Protein AF-A0AAF0UR43-F1 (afdb_monomer)

Sequence (78 aa):
MIYCDASSVSLSYLLMQRGKVITYASRQLKVHEKNYPTHDLEPAVVVFELHIWRHYLYGVHVDVFTDHKSLQYIFTQK

Radius of gyration: 12.8 Å; Cα contacts (8 Å, |Δi|>4): 89; chains: 1; bounding box: 33×21×32 Å

Solvent-accessible surface area (backbone atoms only — not comparable to full-atom values): 4737 Å² total; per-residue (Å²): 62,34,42,43,49,80,52,91,61,33,37,39,38,37,37,32,55,96,92,38,77,77,49,74,51,70,47,70,54,49,79,73,58,56,72,51,58,70,78,67,46,52,61,52,51,55,54,50,49,50,60,72,40,44,84,75,46,67,95,50,94,68,54,78,45,63,81,58,75,70,63,58,50,71,79,61,64,123

Organism: Solanum verrucosum (NCBI:txid315347)

pLDDT: mean 71.76, std 10.55, range [38.88, 83.31]

Mean predicted aligned error: 8.35 Å

Foldseek 3Di:
DKEWEDDLFKIKIWDDDPNDTPDIDMDTQDPVSSPDDPLVVVVVNVVVVCVVCVVVPVPPDDDYDYPDPSVVVVVVDD

Structure (mmCIF, N/CA/C/O backbone):
data_AF-A0AAF0UR43-F1
#
_entry.id   AF-A0AAF0UR43-F1
#
loop_
_atom_site.group_PDB
_atom_site.id
_atom_site.type_symbol
_atom_site.label_atom_id
_atom_site.label_alt_id
_atom_site.label_comp_id
_atom_site.label_asym_id
_atom_site.label_entity_id
_atom_site.label_seq_id
_atom_site.pdbx_PDB_ins_code
_atom_site.Cartn_x
_atom_site.Cartn_y
_atom_site.Cartn_z
_atom_site.occupancy
_atom_site.B_iso_or_equiv
_atom_site.auth_seq_id
_atom_site.auth_comp_id
_atom_site.auth_asym_id
_atom_site.auth_atom_id
_atom_site.pdbx_PDB_model_num
ATOM 1 N N . MET A 1 1 ? -9.252 3.927 6.062 1.00 75.31 1 MET A N 1
ATOM 2 C CA . MET A 1 1 ? -8.602 4.881 5.152 1.00 75.31 1 MET A CA 1
ATOM 3 C C . MET A 1 1 ? -7.201 4.383 4.898 1.00 75.31 1 MET A C 1
ATOM 5 O O . MET A 1 1 ? -6.382 4.381 5.805 1.00 75.31 1 MET A O 1
ATOM 9 N N . ILE A 1 2 ? -6.965 3.876 3.705 1.00 77.12 2 ILE A N 1
ATOM 10 C CA . ILE A 1 2 ? -5.642 3.542 3.201 1.00 77.12 2 ILE A CA 1
ATOM 11 C C . ILE A 1 2 ? -5.153 4.745 2.402 1.00 77.12 2 ILE A C 1
ATOM 13 O O . ILE A 1 2 ? -5.920 5.271 1.604 1.00 77.12 2 ILE A O 1
ATOM 17 N N . TYR A 1 3 ? -3.915 5.171 2.617 1.00 78.56 3 TYR A N 1
ATOM 18 C CA . TYR A 1 3 ? -3.241 6.173 1.802 1.00 78.56 3 TYR A CA 1
ATOM 19 C C . TYR A 1 3 ? -2.102 5.508 1.057 1.00 78.56 3 TYR A C 1
ATOM 21 O O . TYR A 1 3 ? -1.213 4.936 1.687 1.00 78.56 3 TYR A O 1
ATOM 29 N N . CYS A 1 4 ? -2.134 5.611 -0.262 1.00 75.12 4 CYS A N 1
ATOM 30 C CA . CYS A 1 4 ? -1.159 4.994 -1.135 1.00 75.12 4 CYS A CA 1
ATOM 31 C C . CYS A 1 4 ? -0.393 6.078 -1.900 1.00 75.12 4 CYS A C 1
ATOM 33 O O . CYS A 1 4 ? -1.002 6.880 -2.611 1.00 75.12 4 CYS A O 1
ATOM 35 N N . ASP A 1 5 ? 0.930 6.089 -1.746 1.00 73.25 5 ASP A N 1
ATOM 36 C CA . ASP A 1 5 ? 1.848 6.985 -2.450 1.00 73.25 5 ASP A CA 1
ATOM 37 C C . ASP A 1 5 ? 2.819 6.154 -3.290 1.00 73.25 5 ASP A C 1
ATOM 39 O O . ASP A 1 5 ? 3.455 5.210 -2.805 1.00 73.25 5 ASP A O 1
ATOM 43 N N . ALA A 1 6 ? 2.905 6.482 -4.574 1.00 71.94 6 ALA A N 1
ATOM 44 C CA . ALA A 1 6 ? 3.756 5.792 -5.523 1.00 71.94 6 ALA A CA 1
ATOM 45 C C . ALA A 1 6 ? 4.752 6.785 -6.114 1.00 71.94 6 ALA A C 1
ATOM 47 O O . ALA A 1 6 ? 4.381 7.797 -6.700 1.00 71.94 6 ALA A O 1
ATOM 48 N N . SER A 1 7 ? 6.034 6.464 -5.991 1.00 72.06 7 SER A N 1
ATOM 49 C CA . SER A 1 7 ? 7.114 7.195 -6.638 1.00 72.06 7 SER A CA 1
ATOM 50 C C . SER A 1 7 ? 7.878 6.265 -7.575 1.00 72.06 7 SER A C 1
ATOM 52 O O . SER A 1 7 ? 7.845 5.044 -7.426 1.00 72.06 7 SER A O 1
ATOM 54 N N . SER A 1 8 ? 8.642 6.830 -8.509 1.00 69.38 8 SER A N 1
ATOM 55 C CA . SER A 1 8 ? 9.479 6.084 -9.467 1.00 69.38 8 SER A CA 1
ATOM 56 C C . SER A 1 8 ? 10.569 5.224 -8.806 1.00 69.38 8 SER A C 1
ATOM 58 O O . SER A 1 8 ? 11.211 4.395 -9.453 1.00 69.38 8 SER A O 1
ATOM 60 N N . VAL A 1 9 ? 10.791 5.405 -7.502 1.00 70.94 9 VAL A N 1
ATOM 61 C CA . VAL A 1 9 ? 11.805 4.690 -6.719 1.00 70.94 9 VAL A CA 1
ATOM 62 C C . VAL A 1 9 ? 11.188 3.717 -5.711 1.00 70.94 9 VAL A C 1
ATOM 64 O O . VAL A 1 9 ? 11.748 2.644 -5.465 1.00 70.94 9 VAL A O 1
ATOM 67 N N . SER A 1 10 ? 10.045 4.064 -5.128 1.00 76.94 10 SER A N 1
ATOM 68 C CA . SER A 1 10 ? 9.468 3.353 -3.991 1.00 76.94 10 SER A CA 1
ATOM 69 C C . SER A 1 10 ? 7.967 3.565 -3.893 1.00 76.94 10 SER A C 1
ATOM 71 O O . SER A 1 10 ? 7.446 4.605 -4.280 1.00 76.94 10 SER A O 1
ATOM 73 N N . LEU A 1 11 ? 7.306 2.577 -3.308 1.00 77.25 11 LEU A N 1
ATOM 74 C CA . LEU A 1 11 ? 5.892 2.557 -2.985 1.00 77.25 11 LEU A CA 1
ATOM 75 C C . LEU A 1 11 ? 5.742 2.651 -1.471 1.00 77.25 11 LEU A C 1
ATOM 77 O O . LEU A 1 11 ? 6.450 1.955 -0.740 1.00 77.25 11 LEU A O 1
ATOM 81 N N . SER A 1 12 ? 4.827 3.489 -1.009 1.00 81.75 12 SER A N 1
ATOM 82 C CA . SER A 1 12 ? 4.524 3.660 0.407 1.00 81.75 12 SER A CA 1
ATOM 83 C C . SER A 1 12 ? 3.026 3.574 0.637 1.00 81.75 12 SER A C 1
ATOM 85 O O . SER A 1 12 ? 2.231 4.048 -0.172 1.00 81.75 12 SER A O 1
ATOM 87 N N . TYR A 1 13 ? 2.652 2.999 1.773 1.00 79.50 13 TYR A N 1
ATOM 88 C CA . TYR A 1 13 ? 1.265 2.804 2.151 1.00 79.50 13 TYR A CA 1
ATOM 89 C C . TYR A 1 13 ? 1.060 3.040 3.641 1.00 79.50 13 TYR A C 1
ATOM 91 O O . TYR A 1 13 ? 1.881 2.657 4.482 1.00 79.50 13 TYR A O 1
ATOM 99 N N . LEU A 1 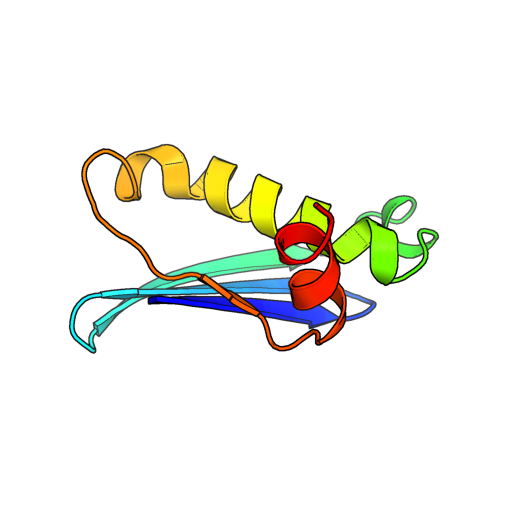14 ? -0.060 3.667 3.971 1.00 83.00 14 LEU A N 1
ATOM 100 C CA . LEU A 1 14 ? -0.409 4.031 5.332 1.00 83.00 14 LEU A CA 1
ATOM 101 C C . LEU A 1 14 ? -1.867 3.683 5.608 1.00 83.00 14 LEU A C 1
ATOM 103 O O . LEU A 1 14 ? -2.787 4.230 5.004 1.00 83.00 14 LEU A O 1
ATOM 107 N N . LEU A 1 15 ? -2.078 2.792 6.574 1.00 81.88 15 LEU A N 1
ATOM 108 C CA . LEU A 1 15 ? -3.406 2.396 7.012 1.00 81.88 15 LEU A CA 1
ATOM 109 C C . LEU A 1 15 ? -3.806 3.214 8.240 1.00 81.88 15 LEU A C 1
ATOM 111 O O . LEU A 1 15 ? -3.220 3.104 9.319 1.00 81.88 15 LEU A O 1
ATOM 115 N N . MET A 1 16 ? -4.860 4.003 8.077 1.00 82.31 16 MET A N 1
ATOM 116 C CA . MET A 1 16 ? -5.533 4.753 9.127 1.00 82.31 16 MET A CA 1
ATOM 117 C C . MET A 1 16 ? -6.950 4.227 9.357 1.00 82.31 16 MET A C 1
ATOM 119 O O . MET A 1 16 ? -7.760 4.091 8.434 1.00 82.31 16 MET A O 1
ATOM 123 N N . GLN A 1 17 ? -7.291 4.009 10.622 1.00 80.06 17 GLN A N 1
ATOM 124 C CA . GLN A 1 17 ? -8.640 3.653 11.050 1.00 80.06 17 GLN A CA 1
ATOM 125 C C . GLN A 1 17 ? -9.075 4.589 12.175 1.00 80.06 17 GLN A C 1
ATOM 127 O O . GLN A 1 17 ? -8.354 4.768 13.154 1.00 80.06 17 GLN A O 1
ATOM 132 N N . ARG A 1 18 ? -10.260 5.201 12.034 1.00 83.31 18 ARG A N 1
ATOM 133 C CA . ARG A 1 18 ? -10.840 6.126 13.031 1.00 83.31 18 ARG A CA 1
ATOM 134 C C . ARG A 1 18 ? -9.866 7.231 13.487 1.00 83.31 18 ARG A C 1
ATOM 136 O O . ARG A 1 18 ? -9.791 7.546 14.668 1.00 83.31 18 ARG A O 1
ATOM 143 N N . GLY A 1 19 ? -9.089 7.787 12.554 1.00 82.12 19 GLY A N 1
ATOM 144 C CA . GLY A 1 19 ? -8.121 8.856 12.840 1.00 82.12 19 GLY A CA 1
ATOM 145 C C . GLY A 1 19 ? -6.815 8.400 13.502 1.00 82.12 19 GLY A C 1
ATOM 146 O O . GLY A 1 19 ? -5.979 9.241 13.814 1.00 82.12 19 GLY A O 1
ATOM 147 N N . LYS A 1 20 ? -6.601 7.090 13.694 1.00 81.56 20 LYS A N 1
ATOM 148 C CA . LYS A 1 20 ? -5.346 6.533 14.210 1.00 81.56 20 LYS A CA 1
ATOM 149 C C . LYS A 1 20 ? -4.608 5.772 13.112 1.00 81.56 20 LYS A C 1
ATOM 151 O O . LYS A 1 20 ? -5.207 4.949 12.420 1.00 81.56 20 LYS A O 1
ATOM 156 N N . VAL A 1 21 ? -3.307 6.030 12.972 1.00 80.94 21 VAL A N 1
ATOM 157 C CA . VAL A 1 21 ? -2.423 5.210 12.131 1.00 80.94 21 VAL A CA 1
ATOM 158 C C . VAL A 1 21 ? -2.307 3.844 12.788 1.00 80.94 21 VAL A C 1
ATOM 160 O O . VAL A 1 21 ? -1.837 3.737 13.919 1.00 80.94 21 VAL A O 1
ATOM 163 N N . ILE A 1 22 ? -2.778 2.811 12.099 1.00 82.75 22 ILE A N 1
ATOM 164 C CA . ILE A 1 22 ? -2.564 1.433 12.531 1.00 82.75 22 ILE A CA 1
ATOM 165 C C . ILE A 1 22 ? -1.132 1.049 12.189 1.00 82.75 22 ILE A C 1
ATOM 167 O O . ILE A 1 22 ? -0.424 0.487 13.018 1.00 82.75 22 ILE A O 1
ATOM 171 N N . THR A 1 23 ? -0.724 1.331 10.953 1.00 79.88 23 THR A N 1
ATOM 172 C CA . THR A 1 23 ? 0.479 0.734 10.394 1.00 79.88 23 THR A CA 1
ATOM 173 C C . THR A 1 23 ? 0.925 1.445 9.119 1.00 79.88 23 THR A C 1
ATOM 175 O O . THR A 1 23 ? 0.115 2.019 8.387 1.00 79.88 23 THR A O 1
ATOM 178 N N . TYR A 1 24 ? 2.234 1.417 8.892 1.00 82.56 24 TYR A N 1
ATOM 179 C CA . TYR A 1 24 ? 2.906 1.941 7.713 1.00 82.56 24 TYR A CA 1
ATOM 180 C C . TYR A 1 24 ? 3.674 0.794 7.068 1.00 82.56 24 TYR A C 1
ATOM 182 O O . TYR A 1 24 ? 4.359 0.037 7.759 1.00 82.56 24 TYR A O 1
ATOM 190 N N . ALA A 1 25 ? 3.577 0.672 5.753 1.00 79.38 25 ALA A N 1
ATOM 191 C CA . ALA A 1 25 ? 4.445 -0.205 4.993 1.00 79.38 25 ALA A CA 1
ATOM 192 C C . ALA A 1 25 ? 5.034 0.568 3.815 1.00 79.38 25 ALA A C 1
ATOM 194 O O . ALA A 1 25 ? 4.458 1.527 3.311 1.00 79.38 25 ALA A O 1
ATOM 195 N N . SER A 1 26 ? 6.209 0.153 3.378 1.00 82.50 26 SER A N 1
ATOM 196 C CA . SER A 1 26 ? 6.811 0.668 2.161 1.00 82.50 26 SER A CA 1
ATOM 197 C C . SER A 1 26 ? 7.642 -0.421 1.512 1.00 82.50 26 SER A C 1
ATOM 199 O O . SER A 1 26 ? 8.135 -1.346 2.164 1.00 82.50 26 SER A O 1
ATOM 201 N N . ARG A 1 27 ? 7.763 -0.339 0.194 1.00 81.12 27 ARG A N 1
ATOM 202 C CA . ARG A 1 27 ? 8.524 -1.272 -0.623 1.00 81.12 27 ARG A CA 1
ATOM 203 C C . ARG A 1 27 ? 9.257 -0.496 -1.702 1.00 81.12 27 ARG A C 1
ATOM 205 O O . ARG A 1 27 ? 8.671 0.315 -2.409 1.00 81.12 27 ARG A O 1
ATOM 212 N N . GLN A 1 28 ? 10.536 -0.794 -1.891 1.00 82.00 28 GLN A N 1
ATOM 213 C CA . GLN A 1 28 ? 11.251 -0.313 -3.070 1.00 82.00 28 GLN A CA 1
ATOM 214 C C . GLN A 1 28 ? 10.820 -1.086 -4.317 1.00 82.00 28 GLN A C 1
ATOM 216 O O . GLN A 1 28 ? 10.679 -2.314 -4.285 1.00 82.00 28 GLN A O 1
ATOM 221 N N . LEU A 1 29 ? 10.642 -0.358 -5.418 1.00 78.44 29 LEU A N 1
ATOM 222 C CA . LEU A 1 29 ? 10.374 -0.955 -6.721 1.00 78.44 29 LEU A CA 1
ATOM 223 C C . LEU A 1 29 ? 11.585 -1.783 -7.147 1.00 78.44 29 LEU A C 1
ATOM 225 O O . LEU A 1 29 ? 12.728 -1.311 -7.108 1.00 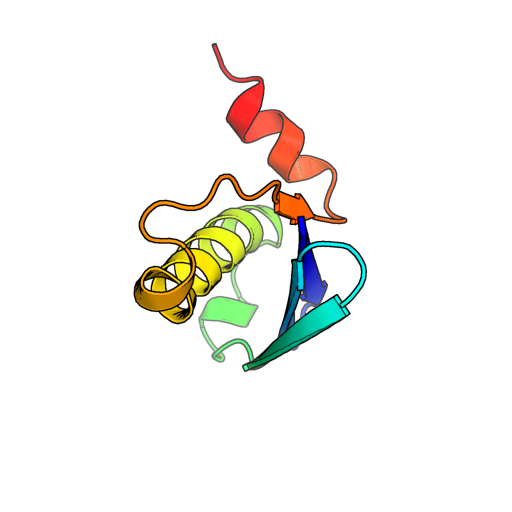78.44 29 LEU A O 1
ATOM 229 N N . LYS A 1 30 ? 11.342 -3.024 -7.572 1.00 79.75 30 LYS A N 1
ATOM 230 C CA . LYS A 1 30 ? 12.395 -3.846 -8.167 1.00 79.75 30 LYS A CA 1
ATOM 231 C C . LYS A 1 30 ? 12.843 -3.221 -9.489 1.00 79.75 30 LYS A C 1
ATOM 233 O O . LYS A 1 30 ? 12.097 -2.497 -10.137 1.00 79.75 30 LYS A O 1
ATOM 238 N N . VAL A 1 31 ? 14.064 -3.534 -9.923 1.00 75.38 31 VAL A N 1
ATOM 239 C CA . VAL A 1 31 ? 14.653 -2.972 -11.157 1.00 75.38 31 VAL A CA 1
ATOM 240 C C . VAL A 1 31 ? 13.764 -3.206 -12.386 1.00 75.38 31 VAL A C 1
ATOM 242 O O . VAL A 1 31 ? 13.679 -2.339 -13.244 1.00 75.38 31 VAL A O 1
ATOM 245 N N . HIS A 1 32 ? 13.049 -4.334 -12.445 1.00 73.06 32 HIS A N 1
ATOM 246 C CA . HIS A 1 32 ? 12.082 -4.588 -13.514 1.00 73.06 32 HIS A CA 1
ATOM 247 C C . HIS A 1 32 ? 10.811 -3.747 -13.376 1.00 73.06 32 HIS A C 1
ATOM 249 O O . HIS A 1 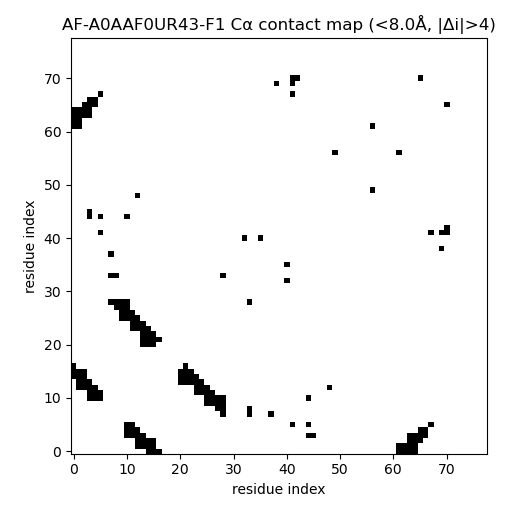32 ? 10.296 -3.298 -14.388 1.00 73.06 32 HIS A O 1
ATOM 255 N N . GLU A 1 33 ? 10.334 -3.502 -12.151 1.00 70.06 33 GLU A N 1
ATOM 256 C CA . GLU A 1 33 ? 9.162 -2.661 -11.873 1.00 70.06 33 GLU A CA 1
ATOM 257 C C . GLU A 1 33 ? 9.436 -1.197 -12.261 1.00 70.06 33 GLU A C 1
ATOM 259 O O . GLU A 1 33 ? 8.577 -0.536 -12.826 1.00 70.06 33 GLU A O 1
ATOM 264 N N . LYS A 1 34 ? 10.673 -0.714 -12.083 1.00 71.94 34 LYS A N 1
ATOM 265 C CA . LYS A 1 34 ? 11.085 0.641 -12.500 1.00 71.94 34 LYS A CA 1
ATOM 266 C C . LYS A 1 34 ? 10.985 0.911 -14.005 1.00 71.94 34 LYS A C 1
ATOM 268 O O . LYS A 1 34 ? 10.946 2.072 -14.395 1.00 71.94 34 LYS A O 1
ATOM 273 N N . ASN A 1 35 ? 10.980 -0.132 -14.834 1.00 74.12 35 ASN A N 1
ATOM 274 C CA . ASN A 1 35 ? 10.854 0.008 -16.285 1.00 74.12 35 ASN A CA 1
ATOM 275 C C . ASN A 1 35 ? 9.393 0.045 -16.758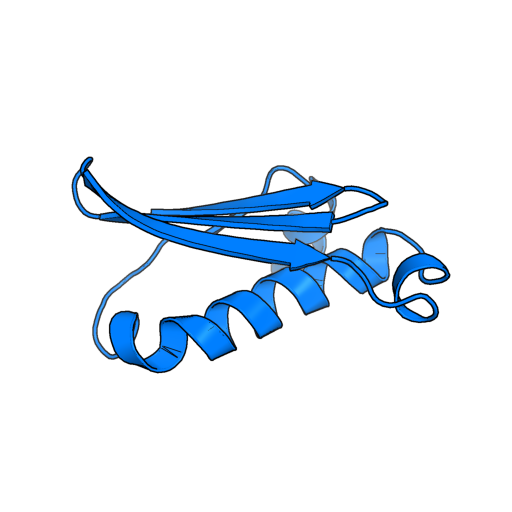 1.00 74.12 35 ASN A C 1
ATOM 277 O O . ASN A 1 35 ? 9.160 0.306 -17.937 1.00 74.12 35 ASN A O 1
ATOM 281 N N . TYR A 1 36 ? 8.419 -0.223 -15.880 1.00 68.94 36 TYR A N 1
ATOM 282 C CA . TYR A 1 36 ? 7.012 -0.114 -16.251 1.00 68.94 36 TYR A CA 1
ATOM 283 C C . TYR A 1 36 ? 6.572 1.351 -16.243 1.00 68.94 36 TYR A C 1
ATOM 285 O O . TYR A 1 36 ? 6.984 2.116 -15.365 1.00 68.94 36 TYR A O 1
ATOM 293 N N . PRO A 1 37 ? 5.722 1.757 -17.198 1.00 68.81 37 PRO A N 1
ATOM 294 C CA . PRO A 1 37 ? 5.108 3.072 -17.151 1.00 68.81 37 PRO A CA 1
ATOM 295 C C . PRO A 1 37 ? 4.248 3.195 -15.886 1.00 68.81 37 PRO A C 1
ATOM 297 O O . PRO A 1 37 ? 3.615 2.231 -15.459 1.00 68.81 37 PRO A O 1
ATOM 300 N N . THR A 1 38 ? 4.201 4.395 -15.297 1.00 66.25 38 THR A N 1
ATOM 301 C CA . THR A 1 38 ? 3.513 4.688 -14.022 1.00 66.25 38 THR A CA 1
ATOM 302 C C . THR A 1 38 ? 2.075 4.154 -13.968 1.00 66.25 38 THR A C 1
ATOM 304 O O . THR A 1 38 ? 1.627 3.708 -12.918 1.00 66.25 38 THR A O 1
ATOM 307 N N . HIS A 1 39 ? 1.394 4.098 -15.115 1.00 67.00 39 HIS A N 1
ATOM 308 C CA . HIS A 1 39 ? 0.037 3.565 -15.257 1.00 67.00 39 HIS A CA 1
ATOM 309 C C . HIS A 1 39 ? -0.107 2.072 -14.885 1.00 67.00 39 HIS A C 1
ATOM 311 O O . HIS A 1 39 ? -1.133 1.688 -14.333 1.00 67.00 39 HIS A O 1
ATOM 317 N N . ASP A 1 40 ? 0.905 1.238 -15.151 1.00 71.94 40 ASP A N 1
ATOM 318 C CA . ASP A 1 40 ? 0.882 -0.202 -14.833 1.00 71.94 40 ASP A CA 1
ATOM 319 C C . ASP A 1 40 ? 1.309 -0.465 -13.387 1.00 71.94 40 ASP A C 1
ATOM 321 O O . ASP A 1 40 ? 0.942 -1.472 -12.775 1.00 71.94 40 ASP A O 1
ATOM 325 N N . LEU A 1 41 ? 2.098 0.455 -12.826 1.00 71.44 41 LEU A N 1
ATOM 326 C CA . LEU A 1 41 ? 2.550 0.376 -11.446 1.00 71.44 41 LEU A CA 1
ATOM 327 C C . LEU A 1 41 ? 1.396 0.609 -10.480 1.00 71.44 41 LEU A C 1
ATOM 329 O O . LEU A 1 41 ? 1.288 -0.114 -9.497 1.00 71.44 41 LEU A O 1
ATOM 333 N N . GLU A 1 42 ? 0.509 1.552 -10.788 1.00 69.25 42 GLU A N 1
ATOM 334 C CA . GLU A 1 42 ? -0.641 1.941 -9.968 1.00 69.25 42 GLU A CA 1
ATOM 335 C C . GLU A 1 42 ? -1.511 0.774 -9.453 1.00 69.25 42 GLU A C 1
ATOM 337 O O . GLU A 1 42 ? -1.633 0.623 -8.230 1.00 69.25 42 GLU A O 1
ATOM 342 N N . PRO A 1 43 ? -2.094 -0.093 -10.305 1.00 70.38 43 PRO A N 1
ATOM 343 C CA . PRO A 1 43 ? -2.887 -1.223 -9.825 1.00 70.38 43 PRO A CA 1
ATOM 344 C C . PRO A 1 43 ? -2.031 -2.251 -9.076 1.00 70.38 43 PRO A C 1
ATOM 346 O O . PRO A 1 43 ? -2.511 -2.875 -8.126 1.00 70.38 43 PRO A O 1
ATOM 349 N N . ALA A 1 44 ? -0.755 -2.406 -9.442 1.00 74.81 44 ALA A N 1
ATOM 350 C CA . ALA A 1 44 ? 0.160 -3.296 -8.735 1.00 74.81 44 ALA A CA 1
ATOM 351 C C . ALA A 1 44 ? 0.413 -2.822 -7.295 1.00 74.81 44 ALA A C 1
ATOM 353 O O . ALA A 1 44 ? 0.503 -3.654 -6.390 1.00 74.81 44 ALA A O 1
ATOM 354 N N . VAL A 1 45 ? 0.461 -1.504 -7.063 1.00 73.94 45 VAL A N 1
ATOM 355 C CA . VAL A 1 45 ? 0.595 -0.927 -5.718 1.00 73.94 45 VAL A CA 1
ATOM 356 C C . VAL A 1 45 ? -0.603 -1.300 -4.847 1.00 73.94 45 VAL A C 1
ATOM 358 O O . VAL A 1 45 ? -0.418 -1.828 -3.751 1.00 73.94 45 VAL A O 1
ATOM 361 N N . VAL A 1 46 ? -1.822 -1.097 -5.359 1.00 75.12 46 VAL A N 1
ATOM 362 C CA . VAL A 1 46 ? -3.067 -1.368 -4.622 1.00 75.12 46 VAL A CA 1
ATOM 363 C C . VAL A 1 46 ? -3.213 -2.858 -4.321 1.00 75.12 46 VAL A C 1
ATOM 365 O O . VAL A 1 46 ? -3.505 -3.240 -3.190 1.00 75.12 46 VAL A O 1
ATOM 368 N N . VAL A 1 47 ? -2.968 -3.730 -5.303 1.00 79.12 47 VAL A N 1
ATOM 369 C CA . VAL A 1 47 ? -3.054 -5.187 -5.108 1.00 79.12 47 VAL A CA 1
ATOM 370 C C . VAL A 1 47 ? -2.030 -5.667 -4.083 1.00 79.12 47 VAL A C 1
ATOM 372 O O . VAL A 1 47 ? -2.347 -6.503 -3.235 1.00 79.12 47 VAL A O 1
ATOM 375 N N . PHE A 1 48 ? -0.808 -5.141 -4.135 1.00 76.19 48 PHE A N 1
ATOM 376 C CA . PHE A 1 48 ? 0.243 -5.513 -3.197 1.00 76.19 48 PHE A CA 1
ATOM 377 C C . PHE A 1 48 ? -0.075 -5.057 -1.772 1.00 76.19 48 PHE A C 1
ATOM 379 O O . PHE A 1 48 ? 0.096 -5.819 -0.819 1.00 76.19 48 PHE A O 1
ATOM 386 N N . GLU A 1 49 ? -0.603 -3.846 -1.634 1.00 75.88 49 GLU A N 1
ATOM 387 C CA . GLU A 1 49 ? -1.077 -3.327 -0.364 1.00 75.88 49 GLU A CA 1
ATOM 388 C C . GLU A 1 49 ? -2.204 -4.197 0.220 1.00 75.88 49 GLU A C 1
ATOM 390 O O . GLU A 1 49 ? -2.124 -4.643 1.368 1.00 75.88 49 GLU A O 1
ATOM 395 N N . LEU A 1 50 ? -3.220 -4.518 -0.585 1.00 76.50 50 LEU A N 1
ATOM 396 C CA . LEU A 1 50 ? -4.305 -5.414 -0.183 1.00 76.50 50 LEU A CA 1
ATOM 397 C C . LEU A 1 50 ? -3.787 -6.805 0.198 1.00 76.50 50 LEU A C 1
ATOM 399 O O . LEU A 1 50 ? -4.347 -7.441 1.088 1.00 76.50 50 LEU A O 1
ATOM 403 N N . HIS A 1 51 ? -2.716 -7.279 -0.441 1.00 81.38 51 HIS A N 1
ATOM 404 C CA . HIS A 1 51 ? -2.095 -8.556 -0.109 1.00 81.38 51 HIS A CA 1
ATOM 405 C C . HIS A 1 51 ? -1.419 -8.527 1.267 1.00 81.38 51 HIS A C 1
ATOM 407 O O . HIS A 1 51 ? -1.642 -9.438 2.067 1.00 81.38 51 HIS A O 1
ATOM 413 N N . ILE A 1 52 ? -0.650 -7.473 1.574 1.00 77.75 52 ILE A N 1
ATOM 414 C CA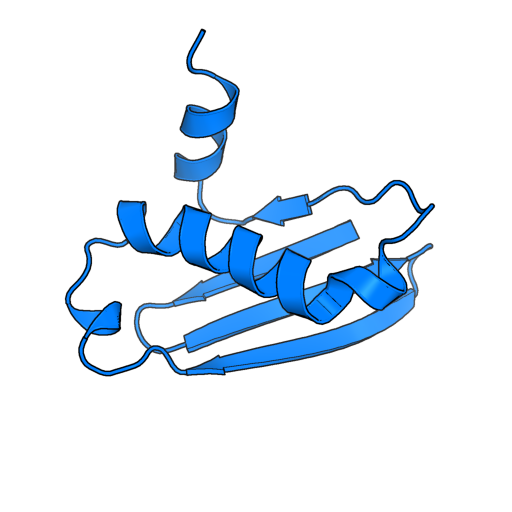 . ILE A 1 52 ? -0.021 -7.288 2.891 1.00 77.75 52 ILE A CA 1
ATOM 415 C C . ILE A 1 52 ? -1.095 -7.172 3.962 1.00 77.75 52 ILE A C 1
ATOM 417 O O . ILE A 1 52 ? -1.063 -7.906 4.946 1.00 77.75 52 ILE A O 1
ATOM 421 N N . TRP A 1 53 ? -2.076 -6.293 3.772 1.00 76.19 53 TRP A N 1
ATOM 422 C CA . TRP A 1 53 ? -3.077 -6.016 4.797 1.00 76.19 53 TRP A CA 1
ATOM 423 C C . TRP A 1 53 ? -4.266 -6.967 4.764 1.00 76.19 53 TRP A C 1
ATOM 425 O O . TRP A 1 53 ? -5.192 -6.775 5.543 1.00 76.19 53 TRP A O 1
ATOM 435 N N . ARG A 1 54 ? -4.264 -8.020 3.938 1.00 77.94 54 ARG A N 1
ATOM 436 C CA . ARG A 1 54 ? -5.381 -8.977 3.842 1.00 77.94 54 ARG A CA 1
ATOM 437 C C . ARG A 1 54 ? -5.841 -9.489 5.209 1.00 77.94 54 ARG A C 1
ATOM 439 O O . ARG A 1 54 ? -7.031 -9.693 5.4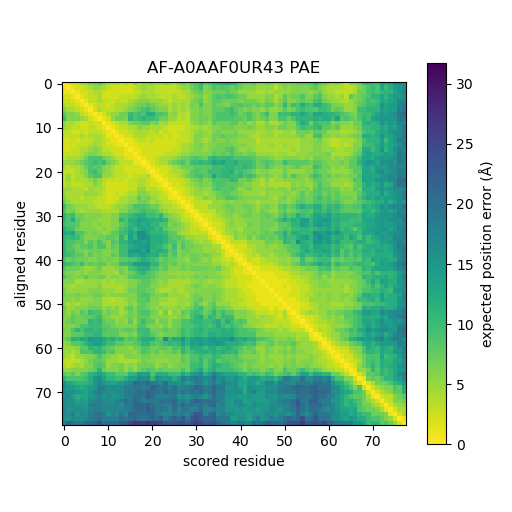18 1.00 77.94 54 ARG A O 1
ATOM 446 N N . HIS A 1 55 ? -4.906 -9.667 6.138 1.00 78.88 55 HIS A N 1
ATOM 447 C CA . HIS A 1 55 ? -5.181 -10.106 7.504 1.00 78.88 55 HIS A CA 1
ATOM 448 C C . HIS A 1 55 ? -5.771 -9.013 8.418 1.00 78.88 55 HIS A C 1
ATOM 450 O O . HIS A 1 55 ? -6.475 -9.348 9.362 1.00 78.88 55 HIS A O 1
ATOM 456 N N . TYR A 1 56 ? -5.546 -7.728 8.125 1.00 71.56 56 TYR A N 1
ATOM 457 C CA . TYR A 1 56 ? -6.140 -6.586 8.840 1.00 71.56 56 TYR A CA 1
ATOM 458 C C . TYR A 1 56 ? -7.443 -6.078 8.206 1.00 71.56 56 TYR A C 1
ATOM 460 O O . TYR A 1 56 ? -8.265 -5.472 8.886 1.00 71.56 56 TYR A O 1
ATOM 468 N N . LEU A 1 57 ? -7.623 -6.304 6.903 1.00 72.12 57 LEU A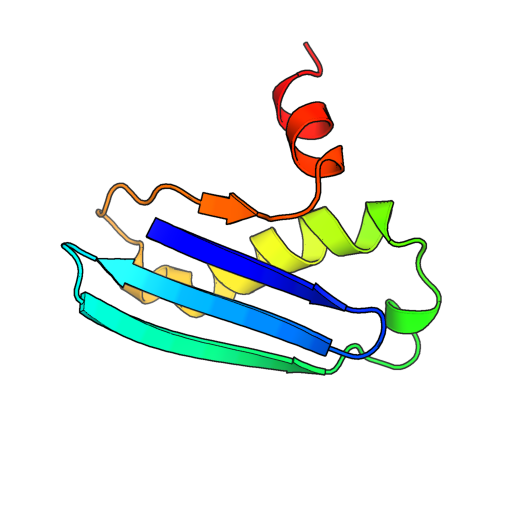 N 1
ATOM 469 C CA . LEU A 1 57 ? -8.780 -5.850 6.127 1.00 72.12 57 LEU A CA 1
ATOM 470 C C . LEU A 1 57 ? -9.946 -6.842 6.156 1.00 72.12 57 LEU A C 1
ATOM 472 O O . LEU A 1 57 ? -11.053 -6.506 5.737 1.00 72.12 57 LEU A O 1
ATOM 476 N N . TYR A 1 58 ? -9.723 -8.065 6.643 1.00 75.19 58 TYR A N 1
ATOM 477 C CA . TYR A 1 58 ? -10.753 -9.096 6.660 1.00 75.19 58 TYR A CA 1
ATOM 478 C C . TYR A 1 58 ? -11.907 -8.699 7.596 1.00 75.19 58 TYR A C 1
ATOM 480 O O . TYR A 1 58 ? -11.752 -8.658 8.814 1.00 75.19 58 TYR A O 1
ATOM 488 N N . GLY A 1 59 ? -13.069 -8.386 7.012 1.00 71.62 59 GLY A N 1
ATOM 489 C CA . GLY A 1 59 ? -14.275 -7.983 7.746 1.00 71.62 59 GLY A CA 1
ATOM 490 C C . GLY A 1 59 ? -14.373 -6.491 8.090 1.00 71.62 59 GLY A C 1
ATOM 491 O O . GLY A 1 59 ? -15.277 -6.110 8.831 1.00 71.62 59 GLY A O 1
ATOM 492 N N . VAL A 1 60 ? -13.488 -5.637 7.560 1.00 76.06 60 VAL A N 1
ATOM 493 C CA . VAL A 1 60 ? -13.501 -4.187 7.813 1.00 76.06 60 VAL A CA 1
ATOM 494 C C . VAL A 1 60 ? -13.705 -3.425 6.505 1.00 76.06 60 VAL A C 1
ATOM 496 O O . VAL A 1 60 ? -13.001 -3.656 5.527 1.00 76.06 60 VAL A O 1
ATOM 499 N N . HIS A 1 61 ? -14.650 -2.480 6.491 1.00 71.88 61 HIS A N 1
ATOM 500 C CA . HIS A 1 61 ? -14.806 -1.554 5.369 1.00 71.88 61 HIS A CA 1
ATOM 501 C C . HIS A 1 61 ? -13.635 -0.569 5.356 1.00 71.88 61 HIS A C 1
ATOM 503 O O . HIS A 1 61 ? -13.405 0.138 6.344 1.00 71.88 61 HIS A O 1
ATOM 509 N N . VAL A 1 62 ? -12.883 -0.532 4.257 1.00 69.88 62 VAL A N 1
ATOM 510 C CA . VAL A 1 62 ? -11.707 0.327 4.131 1.00 69.88 62 VAL A CA 1
ATOM 511 C C . VAL A 1 62 ? -11.758 1.106 2.833 1.00 69.88 62 VAL A C 1
ATOM 513 O O . VAL A 1 62 ? -11.743 0.538 1.750 1.00 69.88 62 VAL A O 1
ATOM 516 N N . ASP A 1 63 ? -11.762 2.426 2.975 1.00 73.31 63 ASP A N 1
ATOM 517 C CA . ASP A 1 63 ? -11.656 3.352 1.854 1.00 73.31 63 ASP A CA 1
ATOM 518 C C . ASP A 1 63 ? -10.186 3.511 1.461 1.00 73.31 63 ASP A C 1
ATOM 520 O O . ASP A 1 63 ? -9.357 3.846 2.316 1.00 73.31 63 ASP A O 1
ATOM 524 N N . VAL A 1 64 ? -9.866 3.249 0.194 1.00 72.56 64 VAL A N 1
ATOM 525 C CA . VAL A 1 64 ? -8.523 3.394 -0.382 1.00 72.56 64 VAL A CA 1
ATOM 526 C C . VAL A 1 64 ? -8.428 4.746 -1.080 1.00 72.56 64 VAL A C 1
ATOM 528 O O . VAL A 1 64 ? -9.192 5.031 -1.998 1.00 72.56 64 VAL A O 1
ATOM 531 N N . PHE A 1 65 ? -7.478 5.565 -0.645 1.00 70.94 65 PHE A N 1
ATOM 532 C CA . PHE A 1 65 ? -7.140 6.856 -1.222 1.00 70.94 65 PHE A CA 1
ATOM 533 C C . PHE A 1 65 ? -5.755 6.767 -1.853 1.00 70.94 65 PHE A C 1
ATOM 535 O O . PHE A 1 65 ? -4.770 6.402 -1.214 1.00 70.94 65 PHE A O 1
ATOM 542 N N . THR A 1 66 ? -5.696 7.105 -3.129 1.00 68.06 66 THR A N 1
ATOM 543 C CA . THR A 1 66 ? -4.489 7.115 -3.951 1.00 68.06 66 THR A CA 1
ATOM 544 C C . THR A 1 66 ? -4.377 8.504 -4.562 1.00 68.06 66 THR A C 1
ATOM 546 O O . THR A 1 66 ? -5.374 9.064 -5.023 1.00 68.06 66 THR A O 1
ATOM 549 N N . ASP A 1 67 ? -3.184 9.087 -4.497 1.00 60.97 67 ASP A N 1
ATOM 550 C CA . ASP A 1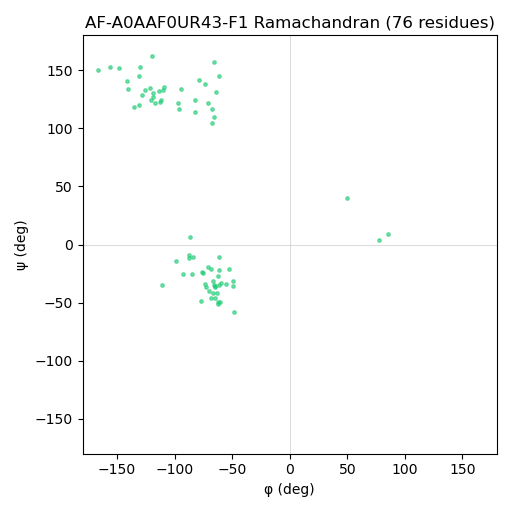 67 ? -2.887 10.416 -5.047 1.00 60.97 67 ASP A CA 1
ATOM 551 C C . ASP A 1 67 ? -2.926 10.430 -6.591 1.00 60.97 67 ASP A C 1
ATOM 553 O O . ASP A 1 67 ? -3.169 11.464 -7.218 1.00 60.97 67 ASP A O 1
ATOM 557 N N . HIS A 1 68 ? -2.777 9.270 -7.232 1.00 59.69 68 HIS A N 1
ATOM 558 C CA . HIS A 1 68 ? -2.692 9.203 -8.682 1.00 59.69 68 HIS A CA 1
ATOM 559 C C . HIS A 1 68 ? -4.083 9.218 -9.342 1.00 59.69 68 HIS A C 1
ATOM 561 O O . HIS A 1 68 ? -4.875 8.279 -9.232 1.00 59.69 68 HIS A O 1
ATOM 567 N N . LYS A 1 69 ? -4.363 10.302 -10.086 1.00 51.72 69 LYS A N 1
ATOM 568 C CA . LYS A 1 69 ? -5.606 10.536 -10.858 1.00 51.72 69 LYS A CA 1
ATOM 569 C C . LYS A 1 69 ? -5.977 9.400 -11.823 1.00 51.72 69 LYS A C 1
ATOM 571 O O . LYS A 1 69 ? -7.137 9.301 -12.214 1.00 51.72 69 LYS A O 1
ATOM 576 N N . SER A 1 70 ? -5.027 8.562 -12.218 1.00 50.34 70 SER A N 1
ATOM 577 C CA . SER A 1 70 ? -5.201 7.501 -13.215 1.00 50.34 70 SER A CA 1
ATOM 578 C C . SER A 1 70 ? -5.979 6.286 -12.680 1.00 50.34 70 SER A C 1
ATOM 580 O O . SER A 1 70 ? -6.718 5.657 -13.438 1.00 50.34 70 SER A O 1
ATOM 582 N N . LEU A 1 71 ? -5.984 6.048 -11.363 1.00 52.69 71 LEU A N 1
ATOM 583 C CA . LEU A 1 71 ? -6.790 4.995 -10.724 1.00 52.69 71 LEU A CA 1
ATOM 584 C C . LEU A 1 71 ? -8.302 5.284 -10.710 1.00 52.69 71 LEU A C 1
ATOM 586 O O . LEU A 1 71 ? -9.098 4.347 -10.621 1.00 52.69 71 LEU A O 1
ATOM 590 N N . GLN A 1 72 ? -8.729 6.545 -10.883 1.00 51.19 72 GLN A N 1
ATOM 591 C CA . GLN A 1 72 ? -10.149 6.855 -11.123 1.00 51.19 72 GLN A CA 1
ATOM 592 C C . GLN A 1 72 ? -10.651 6.225 -12.427 1.00 51.19 72 GLN A C 1
ATOM 594 O O . GLN A 1 72 ? -11.837 5.914 -12.544 1.00 51.19 72 GLN A O 1
ATOM 599 N N . TYR A 1 73 ? -9.760 6.001 -13.397 1.00 44.78 73 TYR A N 1
ATOM 600 C CA . TYR A 1 73 ? -10.128 5.475 -14.706 1.00 44.78 73 TYR A CA 1
ATOM 601 C C . TYR A 1 73 ? -10.482 3.981 -14.653 1.00 44.78 73 TYR A C 1
ATOM 603 O O . TYR A 1 73 ? -11.426 3.561 -15.317 1.00 44.78 73 TYR A O 1
ATOM 611 N N . ILE A 1 74 ? -9.820 3.201 -13.786 1.00 53.38 74 ILE A N 1
ATOM 612 C CA . ILE A 1 74 ? -10.101 1.764 -13.594 1.00 53.38 74 ILE A CA 1
ATOM 613 C C . ILE A 1 74 ? -11.510 1.543 -13.022 1.00 53.38 74 ILE A C 1
ATOM 615 O O . ILE A 1 74 ? -12.199 0.611 -13.420 1.00 53.38 74 ILE A O 1
ATOM 619 N N . PHE A 1 75 ? -11.972 2.431 -12.137 1.00 51.00 75 PHE A N 1
ATOM 620 C CA . PHE A 1 75 ? -13.340 2.400 -11.602 1.00 51.00 75 PHE A CA 1
ATOM 621 C C . PHE A 1 75 ? -14.378 3.094 -12.502 1.00 51.00 75 PHE A C 1
ATOM 623 O O . PHE A 1 75 ? -15.576 2.963 -12.255 1.00 51.00 75 PHE A O 1
ATOM 630 N N . THR A 1 76 ? -13.941 3.828 -13.533 1.00 44.09 76 THR A N 1
ATOM 631 C CA . THR A 1 76 ? -14.824 4.527 -14.487 1.00 44.09 76 THR A CA 1
ATOM 632 C C . THR A 1 76 ? -15.027 3.744 -15.790 1.00 44.09 76 THR A C 1
ATOM 634 O O . THR A 1 76 ? -15.960 4.042 -16.540 1.00 44.09 76 THR A O 1
ATOM 637 N N . GLN A 1 77 ? -14.215 2.718 -16.071 1.00 40.66 77 GLN A N 1
ATOM 638 C CA . GLN A 1 77 ? -14.479 1.806 -17.184 1.00 40.66 77 GLN A CA 1
ATOM 639 C C . GLN A 1 77 ? -15.738 0.970 -16.902 1.00 40.66 77 GLN A C 1
ATOM 641 O O . GLN A 1 77 ? -15.724 0.057 -16.079 1.00 40.66 77 GLN A O 1
ATOM 646 N N . LYS A 1 78 ? -16.830 1.336 -17.586 1.00 38.88 78 LYS A N 1
ATOM 647 C CA . LYS A 1 78 ? -18.044 0.524 -17.750 1.00 38.88 78 LYS A CA 1
ATOM 648 C C . LYS A 1 78 ? -17.788 -0.700 -18.618 1.00 38.88 78 LYS A C 1
ATOM 650 O O . LYS A 1 78 ? -17.017 -0.564 -19.595 1.00 38.88 78 LYS A O 1
#

InterPro domains:
  IPR041373 Reverse transcriptase, RNase H-like domain [PF17917] (2-78)
  IPR043502 DNA/RNA polymerase superfamily [SSF56672] (2-78)

Nearest PDB structures (foldseek):
  7o0h-assembly1_B  TM=8.547E-01  e=1.621E-02  White-tufted-ear marmoset simian foamy virus
  6jdo-assembly1_A  TM=6.706E-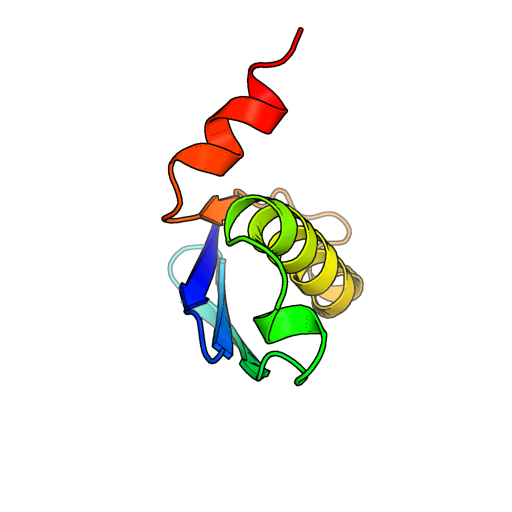01  e=5.546E-02  Pasteurella multocida
  6jdc-assembly1_A-2  TM=6.708E-01  e=1.655E-01  Haemophilus influenzae 86-028NP
  1saz-assembly1_A  TM=5.594E-01  e=1.897E-01  Thermotoga maritima
  6pc2-assembly1_A  TM=5.270E-01  e=1.348E-01  Helicobacter pylori G27

Secondary structure (DSSP, 8-state):
-EEEEE-SSEEEEEEEETTEEEEEEEEEPPTTGGGS-HHHHHHHHHHHHHHHHHHHHTT----EEES-TTHHHHHH--